Protein AF-A0A1I5CVV9-F1 (afdb_monomer)

Structure (mmCIF, N/CA/C/O backbone):
data_AF-A0A1I5CVV9-F1
#
_entry.id   AF-A0A1I5CVV9-F1
#
loop_
_atom_site.group_PDB
_atom_site.id
_atom_site.type_symbol
_atom_site.label_atom_id
_atom_site.label_alt_id
_atom_site.label_comp_id
_atom_site.label_asym_id
_atom_site.label_entity_id
_atom_site.label_seq_id
_atom_site.pdbx_PDB_ins_code
_atom_site.Cartn_x
_atom_site.Cartn_y
_atom_site.Cartn_z
_atom_site.occupancy
_atom_site.B_iso_or_equiv
_atom_site.auth_seq_id
_atom_site.auth_comp_id
_atom_site.auth_asym_id
_atom_site.auth_atom_id
_atom_site.pdbx_PDB_model_num
ATOM 1 N N . MET A 1 1 ? 5.877 7.128 -25.251 1.00 58.75 1 MET A N 1
ATOM 2 C CA . MET A 1 1 ? 6.265 7.776 -23.984 1.00 58.75 1 MET A CA 1
ATOM 3 C C . MET A 1 1 ? 6.048 6.769 -22.861 1.00 58.75 1 MET A C 1
ATOM 5 O O . MET A 1 1 ? 4.946 6.725 -22.333 1.00 58.75 1 MET A O 1
ATOM 9 N N . PRO A 1 2 ? 7.024 5.887 -22.588 1.00 61.56 2 PRO A N 1
ATOM 10 C CA . PRO A 1 2 ? 6.896 4.838 -21.569 1.00 61.56 2 PRO A CA 1
ATOM 11 C C . PRO A 1 2 ? 6.578 5.414 -20.183 1.00 61.56 2 PRO A C 1
ATOM 13 O O . PRO A 1 2 ? 5.629 4.986 -19.550 1.00 61.56 2 PRO A O 1
ATOM 16 N N . GLU A 1 3 ? 7.247 6.507 -19.822 1.00 65.38 3 GLU A N 1
ATOM 17 C CA . GLU A 1 3 ? 7.080 7.195 -18.534 1.00 65.38 3 GLU A CA 1
ATOM 18 C C . GLU A 1 3 ? 5.649 7.704 -18.277 1.00 65.38 3 GLU A C 1
ATOM 20 O O . GLU A 1 3 ? 5.212 7.802 -17.136 1.00 65.38 3 GLU A O 1
ATOM 25 N N . LEU A 1 4 ? 4.880 8.009 -19.332 1.00 73.62 4 LEU A N 1
ATOM 26 C CA . LEU A 1 4 ? 3.488 8.446 -19.182 1.00 73.62 4 LEU A CA 1
ATOM 27 C C . LEU A 1 4 ? 2.591 7.304 -18.686 1.00 73.62 4 LEU A C 1
ATOM 29 O O . LEU A 1 4 ? 1.657 7.540 -17.926 1.00 73.62 4 LEU A O 1
ATOM 33 N N . LEU A 1 5 ? 2.858 6.076 -19.130 1.00 77.31 5 LEU A N 1
ATOM 34 C CA . LEU A 1 5 ? 2.078 4.908 -18.729 1.00 77.31 5 LEU A CA 1
ATOM 35 C C . LEU A 1 5 ? 2.359 4.531 -17.270 1.00 77.31 5 LEU A C 1
ATOM 37 O O . LEU A 1 5 ? 1.427 4.156 -16.566 1.00 77.31 5 LEU A O 1
ATOM 41 N N . ASP A 1 6 ? 3.592 4.728 -16.809 1.00 74.62 6 ASP A N 1
ATOM 42 C CA . ASP A 1 6 ? 4.019 4.479 -15.425 1.00 74.62 6 ASP A CA 1
ATOM 43 C C . ASP A 1 6 ? 3.285 5.393 -14.448 1.00 74.62 6 ASP A C 1
ATOM 45 O O . ASP A 1 6 ? 2.662 4.944 -13.487 1.00 74.62 6 ASP A O 1
ATOM 49 N N . VAL A 1 7 ? 3.245 6.688 -14.771 1.00 81.38 7 VAL A N 1
ATOM 50 C CA . VAL A 1 7 ? 2.507 7.682 -13.986 1.00 81.38 7 VAL A CA 1
ATOM 51 C C . VAL A 1 7 ? 1.011 7.373 -13.967 1.00 81.38 7 VAL A C 1
ATOM 53 O O . VAL A 1 7 ? 0.378 7.483 -12.918 1.00 81.38 7 VAL A O 1
ATOM 56 N N . VAL A 1 8 ? 0.430 6.971 -15.102 1.00 87.69 8 VAL A N 1
ATOM 57 C CA . VAL A 1 8 ? -0.991 6.594 -15.175 1.00 87.69 8 VAL A CA 1
ATOM 58 C C . VAL A 1 8 ? -1.272 5.338 -14.352 1.00 87.69 8 VAL A C 1
ATOM 60 O O . VAL A 1 8 ? -2.293 5.278 -13.667 1.00 87.69 8 VAL A O 1
ATOM 63 N N . TYR A 1 9 ? -0.374 4.354 -14.383 1.00 85.50 9 TYR A N 1
ATOM 64 C CA . TYR A 1 9 ? -0.507 3.131 -13.603 1.00 85.50 9 TYR A CA 1
ATOM 65 C C . TYR A 1 9 ? -0.423 3.410 -12.099 1.00 85.50 9 TYR A C 1
ATOM 67 O O . TYR A 1 9 ? -1.339 3.038 -11.360 1.00 85.50 9 TYR A O 1
ATOM 75 N N . LEU A 1 10 ? 0.597 4.154 -11.656 1.00 86.88 10 LEU A N 1
ATOM 76 C CA . LEU A 1 10 ? 0.723 4.592 -10.267 1.00 86.88 10 LEU A CA 1
ATOM 77 C C . LEU A 1 10 ? -0.505 5.396 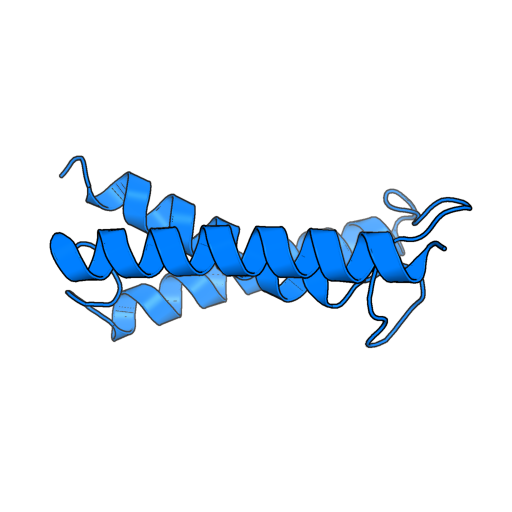-9.827 1.00 86.88 10 LEU A C 1
ATOM 79 O O . LEU A 1 10 ? -1.070 5.131 -8.768 1.00 86.88 10 LEU A O 1
ATOM 83 N N . ALA A 1 11 ? -0.961 6.344 -10.650 1.00 92.00 11 ALA A N 1
ATOM 84 C CA . ALA A 1 11 ? -2.161 7.123 -10.366 1.00 92.00 11 ALA A CA 1
ATOM 85 C C . ALA A 1 11 ? -3.398 6.225 -10.224 1.00 92.00 11 ALA A C 1
ATOM 87 O O . ALA A 1 11 ? -4.189 6.422 -9.304 1.00 92.00 11 ALA A O 1
ATOM 88 N N . GLY A 1 12 ? -3.541 5.209 -11.079 1.00 94.50 12 GLY A N 1
ATOM 89 C CA . GLY A 1 12 ? -4.605 4.212 -10.978 1.00 94.50 12 GLY A CA 1
ATOM 90 C C . GLY A 1 12 ? -4.577 3.459 -9.647 1.00 94.50 12 GLY A C 1
ATOM 91 O O . GLY A 1 12 ? -5.612 3.357 -8.984 1.00 94.50 12 GLY A O 1
ATOM 92 N N . ILE A 1 13 ? -3.395 3.005 -9.213 1.00 94.38 13 ILE A N 1
ATOM 93 C CA . ILE A 1 13 ? -3.223 2.353 -7.905 1.00 94.38 13 ILE A CA 1
ATOM 94 C C . ILE A 1 13 ? -3.602 3.314 -6.779 1.00 94.38 13 ILE A C 1
ATOM 96 O O . ILE A 1 13 ? -4.373 2.941 -5.899 1.00 94.38 13 ILE A O 1
ATOM 100 N N . LEU A 1 14 ? -3.113 4.556 -6.804 1.00 95.12 14 LEU A N 1
ATOM 101 C CA . LEU A 1 14 ? -3.398 5.542 -5.758 1.00 95.12 14 LEU A CA 1
ATOM 102 C C . LEU A 1 14 ? -4.890 5.893 -5.680 1.00 95.12 14 LEU A C 1
ATOM 104 O O . LEU A 1 14 ? -5.427 6.014 -4.579 1.00 95.12 14 LEU A O 1
ATOM 108 N N . VAL A 1 15 ? -5.577 6.002 -6.821 1.00 97.50 15 VAL A N 1
ATOM 109 C CA . VAL A 1 15 ? -7.033 6.212 -6.874 1.00 97.50 15 VAL A CA 1
ATOM 110 C C . VAL A 1 15 ? -7.776 5.017 -6.273 1.00 97.50 15 VAL A C 1
ATOM 112 O O . VAL A 1 15 ? -8.667 5.209 -5.442 1.00 97.50 15 VAL A O 1
ATOM 115 N N . ALA A 1 16 ? -7.393 3.789 -6.632 1.00 96.69 16 ALA A N 1
ATOM 116 C CA . ALA A 1 16 ? -7.984 2.582 -6.057 1.00 96.69 16 ALA A CA 1
ATOM 117 C C . ALA A 1 16 ? -7.737 2.491 -4.541 1.00 96.69 16 ALA A C 1
ATOM 119 O O . ALA A 1 16 ? -8.653 2.190 -3.772 1.00 96.69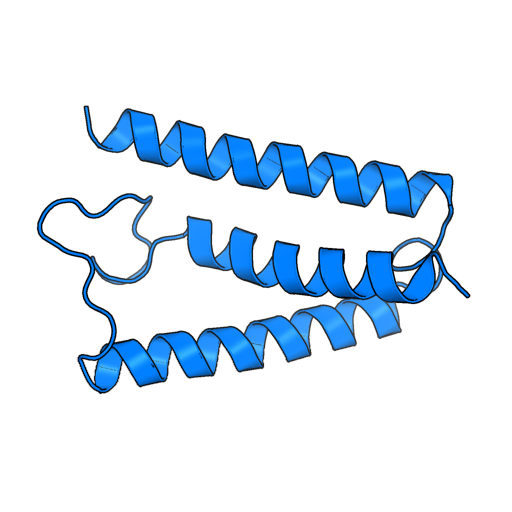 16 ALA A O 1
ATOM 120 N N . PHE A 1 17 ? -6.5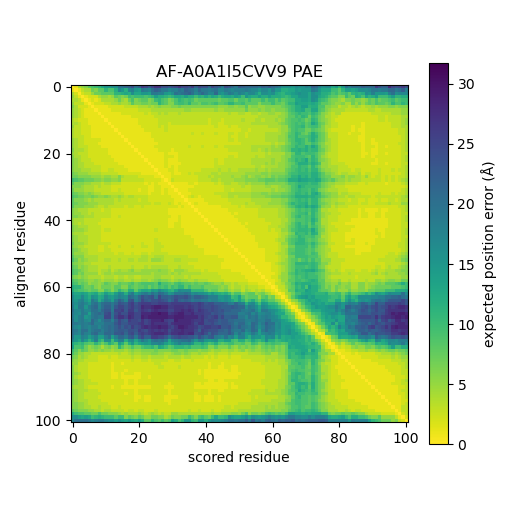22 2.819 -4.095 1.00 97.06 17 PHE A N 1
ATOM 121 C CA . PHE A 1 17 ? -6.148 2.841 -2.684 1.00 97.06 17 PHE A CA 1
ATOM 122 C C . PHE A 1 17 ? -6.974 3.876 -1.912 1.00 97.06 17 PHE A C 1
ATOM 124 O O . PHE A 1 17 ? -7.568 3.548 -0.885 1.00 97.06 17 PHE A O 1
ATOM 131 N N . ALA A 1 18 ? -7.089 5.101 -2.430 1.00 97.56 18 ALA A N 1
ATOM 132 C CA . ALA A 1 18 ? -7.923 6.140 -1.832 1.00 97.56 18 ALA A CA 1
ATOM 133 C C . ALA A 1 18 ? -9.388 5.691 -1.713 1.00 97.56 18 ALA A C 1
ATOM 135 O O . ALA A 1 18 ? -9.995 5.866 -0.657 1.00 97.56 18 ALA A O 1
ATOM 136 N N . GLY A 1 19 ? -9.931 5.036 -2.747 1.00 97.06 19 GLY A N 1
ATOM 137 C CA . GLY A 1 19 ? -11.266 4.435 -2.702 1.00 97.06 19 GLY A CA 1
ATOM 138 C C . GLY A 1 19 ? -11.423 3.429 -1.559 1.00 97.06 19 GLY A C 1
ATOM 139 O O . GLY A 1 19 ? -12.403 3.484 -0.816 1.00 97.06 19 GLY A O 1
ATOM 140 N N . MET A 1 20 ? -10.427 2.566 -1.348 1.00 96.75 20 MET A N 1
ATOM 141 C CA . MET A 1 20 ? -10.445 1.609 -0.239 1.00 96.75 20 MET A CA 1
ATOM 142 C C . MET A 1 20 ? -10.362 2.270 1.136 1.00 96.75 20 MET A C 1
ATOM 144 O O . MET A 1 20 ? -11.070 1.846 2.048 1.00 96.75 20 MET A O 1
ATOM 148 N N . ILE A 1 21 ? -9.558 3.326 1.284 1.00 96.75 21 ILE A N 1
ATOM 149 C CA . ILE A 1 21 ? -9.489 4.104 2.531 1.00 96.75 21 ILE A CA 1
ATOM 150 C C . ILE A 1 21 ? -10.840 4.767 2.821 1.00 96.75 21 ILE A C 1
ATOM 152 O O . ILE A 1 21 ? -11.283 4.758 3.966 1.00 96.75 21 ILE A O 1
ATOM 156 N N . ILE A 1 22 ? -11.519 5.306 1.802 1.00 97.38 22 ILE A N 1
ATOM 157 C CA . ILE A 1 22 ? -12.851 5.913 1.955 1.00 97.38 22 ILE A CA 1
ATOM 158 C C . ILE A 1 22 ? -13.872 4.870 2.424 1.00 97.38 22 ILE A C 1
ATOM 160 O O . ILE A 1 22 ? -14.631 5.140 3.356 1.00 97.38 22 ILE A O 1
ATOM 164 N N . ILE A 1 23 ? -13.874 3.675 1.822 1.00 96.00 23 ILE A N 1
ATOM 165 C CA . ILE A 1 23 ? -14.751 2.565 2.229 1.00 96.00 23 ILE A CA 1
ATOM 166 C C . ILE A 1 23 ? -14.486 2.176 3.687 1.00 96.00 23 ILE A C 1
ATOM 168 O O . ILE A 1 23 ? -15.417 2.071 4.489 1.00 96.00 23 ILE A O 1
ATOM 172 N N . ASP A 1 24 ? -13.215 1.997 4.045 1.00 97.00 24 ASP A N 1
ATOM 173 C CA . ASP A 1 24 ? -12.828 1.635 5.404 1.00 97.00 24 ASP A CA 1
ATOM 174 C C . ASP A 1 24 ? -13.158 2.738 6.415 1.00 97.00 24 ASP A C 1
ATOM 176 O O . ASP A 1 24 ? -13.591 2.453 7.526 1.00 97.00 24 ASP A O 1
ATOM 180 N N . TRP A 1 25 ? -13.024 4.008 6.043 1.00 96.38 25 TRP A N 1
ATOM 181 C CA . TRP A 1 25 ? -13.405 5.123 6.905 1.00 96.38 25 TRP A CA 1
ATOM 182 C C . TRP A 1 25 ? -14.915 5.179 7.143 1.00 96.38 25 TRP A C 1
ATOM 184 O O . TRP A 1 25 ? -15.358 5.376 8.278 1.00 96.38 25 TRP A O 1
ATOM 194 N N . HIS A 1 26 ? -15.701 4.970 6.084 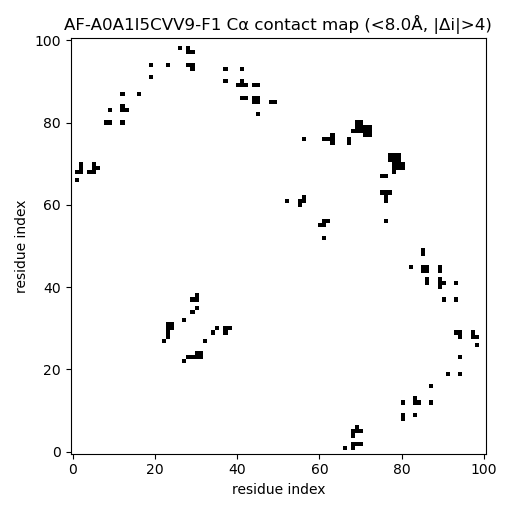1.00 95.81 26 HIS A N 1
ATOM 195 C CA . HIS A 1 26 ? -17.157 5.032 6.141 1.00 95.81 26 HIS A CA 1
ATOM 196 C C . HIS A 1 26 ? -17.746 3.906 7.004 1.00 95.81 26 HIS A C 1
ATOM 198 O O . HIS A 1 26 ? -18.628 4.157 7.827 1.00 95.81 26 HIS A O 1
ATOM 204 N N . TRP A 1 27 ? -17.245 2.675 6.857 1.00 95.12 27 TRP A N 1
ATOM 205 C CA . TRP A 1 27 ? -17.764 1.511 7.590 1.00 95.12 27 TRP A CA 1
ATOM 206 C C . TRP A 1 27 ? -16.930 1.082 8.797 1.00 95.12 27 TRP A C 1
ATOM 208 O O . TRP A 1 27 ? -17.383 0.240 9.567 1.00 95.12 27 TRP A O 1
ATOM 218 N N . LYS A 1 28 ? -15.750 1.677 9.003 1.00 93.88 28 LYS A N 1
ATOM 219 C CA . LYS A 1 28 ? -14.826 1.393 10.113 1.00 93.88 28 LYS A CA 1
ATOM 220 C C . LYS A 1 28 ? -14.613 -0.109 10.281 1.00 93.88 28 LYS A C 1
ATOM 222 O O . LYS A 1 28 ? -14.982 -0.692 11.302 1.00 93.88 28 LYS A O 1
ATOM 227 N N . VAL A 1 29 ? -14.036 -0.742 9.263 1.00 94.12 29 VAL A N 1
ATOM 228 C CA .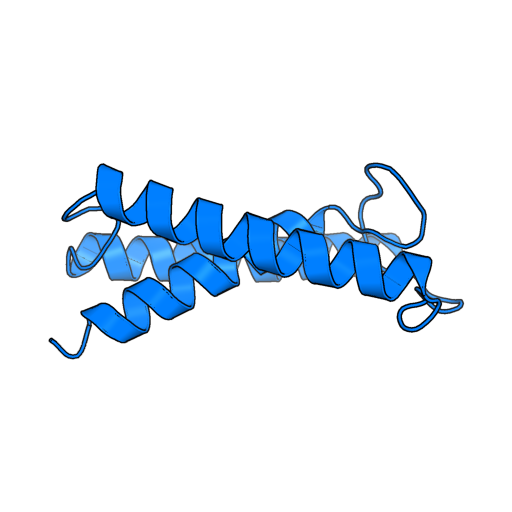 VAL A 1 29 ? -13.910 -2.210 9.208 1.00 94.12 29 VAL A CA 1
ATOM 229 C C . VAL A 1 29 ? -12.489 -2.692 9.502 1.00 94.12 29 VAL A C 1
ATOM 231 O O . VAL A 1 29 ? -12.311 -3.732 10.136 1.00 94.12 29 VAL A O 1
ATOM 234 N N . ALA A 1 30 ? -11.461 -1.933 9.128 1.00 95.94 30 ALA A N 1
ATOM 235 C CA . ALA A 1 30 ? -10.052 -2.279 9.265 1.00 95.94 30 ALA A CA 1
ATOM 236 C C . ALA A 1 30 ? -9.251 -1.202 10.015 1.00 95.94 30 ALA A C 1
ATOM 238 O O . ALA A 1 30 ? -9.230 -1.217 11.249 1.00 95.94 30 ALA A O 1
ATOM 239 N N . LEU A 1 31 ? -8.603 -0.277 9.301 1.00 96.31 31 LEU A N 1
ATOM 240 C CA . LEU A 1 31 ? -7.652 0.697 9.846 1.00 96.31 31 LEU A CA 1
ATOM 241 C C . LEU A 1 31 ? -8.327 1.634 10.846 1.00 96.31 31 LEU A C 1
ATOM 243 O O . LEU A 1 31 ? -7.777 1.910 11.908 1.00 96.31 31 LEU A O 1
ATOM 247 N N . PHE A 1 32 ? -9.550 2.069 10.537 1.00 95.75 32 PHE A N 1
ATOM 248 C CA . PHE A 1 32 ? -10.319 2.982 11.389 1.00 95.75 32 PHE A CA 1
ATOM 249 C C . PHE A 1 32 ? -11.019 2.293 12.567 1.00 95.75 32 PHE A C 1
ATOM 251 O O . PHE A 1 32 ? -11.584 2.974 13.423 1.00 95.75 32 PHE A O 1
ATOM 258 N N . ARG A 1 33 ? -10.990 0.956 12.624 1.00 95.44 33 ARG A N 1
ATOM 259 C CA . ARG A 1 33 ? -11.510 0.163 13.747 1.00 95.44 33 ARG A CA 1
ATOM 260 C C . ARG A 1 33 ? -10.406 -0.289 14.685 1.00 95.44 33 ARG A C 1
ATOM 262 O O . ARG A 1 33 ? -10.544 -0.182 15.897 1.00 95.44 33 ARG A O 1
ATOM 269 N N . ASP A 1 34 ? -9.347 -0.841 14.109 1.00 95.25 34 ASP A N 1
ATOM 270 C CA . ASP A 1 34 ? -8.238 -1.446 14.831 1.00 95.25 34 ASP A CA 1
ATOM 271 C C . ASP A 1 34 ? -6.940 -1.228 14.037 1.00 95.25 34 ASP A C 1
ATOM 273 O O . ASP A 1 34 ? -6.541 -2.083 13.230 1.00 95.25 34 ASP A O 1
ATOM 277 N N . PRO A 1 35 ? -6.304 -0.054 14.200 1.00 95.75 35 PRO A N 1
ATOM 278 C CA . PRO A 1 35 ? -5.162 0.331 13.383 1.00 95.75 35 PRO A CA 1
ATOM 279 C C . PRO A 1 35 ? -3.950 -0.566 13.633 1.00 95.75 35 PRO A C 1
ATOM 281 O O . PRO A 1 35 ? -3.262 -0.924 12.682 1.00 95.75 35 PRO A O 1
ATOM 284 N N . GLY A 1 36 ? -3.716 -0.989 14.880 1.00 97.44 36 GLY A N 1
ATOM 285 C CA . GLY A 1 36 ? -2.566 -1.821 15.240 1.00 97.44 36 GLY A CA 1
ATOM 286 C C . GLY A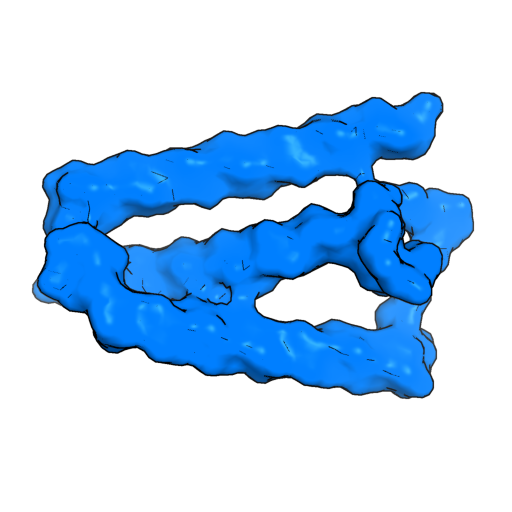 1 36 ? -2.590 -3.171 14.529 1.00 97.44 36 GLY A C 1
ATOM 287 O O . GLY A 1 36 ? -1.651 -3.513 13.810 1.00 97.44 36 GLY A O 1
ATOM 288 N N . HIS A 1 37 ? -3.697 -3.910 14.649 1.00 95.94 37 HIS A N 1
ATOM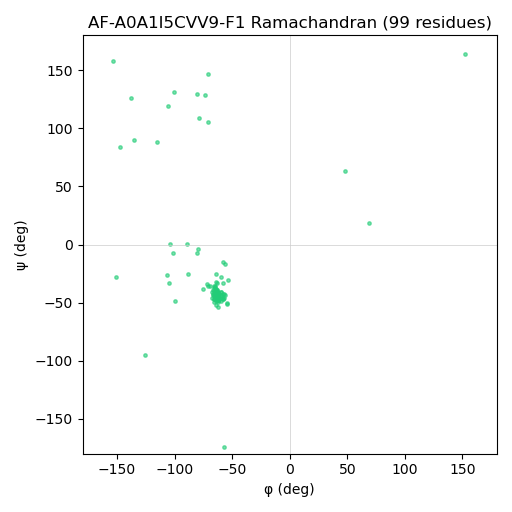 289 C CA . HIS A 1 37 ? -3.829 -5.204 13.975 1.00 95.94 37 HIS A CA 1
ATOM 290 C C . HIS A 1 37 ? -3.865 -5.059 12.455 1.00 95.94 37 HIS A C 1
ATOM 292 O O . HIS A 1 37 ? -3.333 -5.908 11.744 1.00 95.94 37 HIS A O 1
ATOM 298 N N . THR A 1 38 ? -4.477 -3.986 11.948 1.00 97.12 38 THR A N 1
ATOM 299 C CA . THR A 1 38 ? -4.519 -3.717 10.507 1.00 97.12 38 THR A CA 1
ATOM 300 C C . THR A 1 38 ? -3.119 -3.517 9.943 1.00 97.12 38 THR A C 1
ATOM 302 O O . THR A 1 38 ? -2.761 -4.179 8.973 1.00 97.12 38 THR A O 1
ATOM 305 N N . VAL A 1 39 ? -2.303 -2.673 10.581 1.00 97.56 39 VAL A N 1
A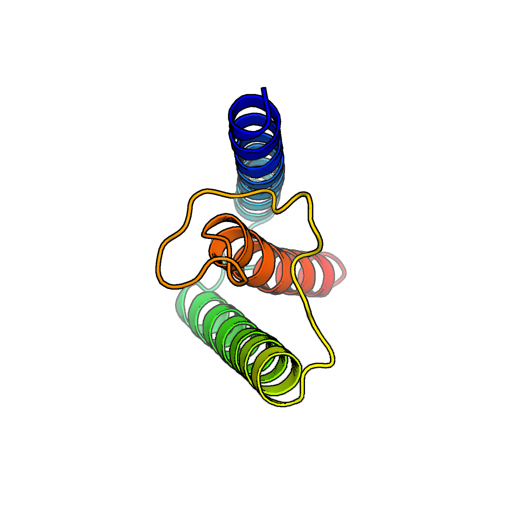TOM 306 C CA . VAL A 1 39 ? -0.924 -2.419 10.147 1.00 97.56 39 VAL A CA 1
ATOM 307 C C . VAL A 1 39 ? -0.089 -3.694 10.211 1.00 97.56 39 VAL A C 1
ATOM 309 O O . VAL A 1 39 ? 0.574 -4.015 9.231 1.00 97.56 39 VAL A O 1
ATOM 312 N N . ILE A 1 40 ? -0.160 -4.459 11.306 1.00 98.31 40 ILE A N 1
ATOM 313 C CA . ILE A 1 40 ? 0.602 -5.713 11.444 1.00 98.31 40 ILE A CA 1
ATOM 314 C C . ILE A 1 40 ? 0.264 -6.690 10.313 1.00 98.31 40 ILE A C 1
ATOM 316 O O . ILE A 1 40 ? 1.167 -7.241 9.687 1.00 98.31 40 ILE A O 1
ATOM 320 N N . VAL A 1 41 ? -1.026 -6.887 10.022 1.00 97.56 41 VAL A N 1
ATOM 321 C CA . VAL A 1 41 ? -1.463 -7.813 8.968 1.00 97.56 41 VAL A CA 1
ATOM 322 C C . VAL A 1 41 ? -1.024 -7.326 7.589 1.00 97.56 41 VAL A C 1
ATOM 324 O O . VAL A 1 41 ? -0.471 -8.112 6.824 1.00 97.56 41 VAL A O 1
ATOM 327 N N . VAL A 1 42 ? -1.234 -6.045 7.272 1.00 97.88 42 VAL A N 1
ATOM 328 C CA . VAL A 1 42 ? -0.855 -5.486 5.965 1.00 97.88 42 VAL A CA 1
ATOM 329 C C . VAL A 1 42 ? 0.658 -5.561 5.760 1.00 97.88 42 VAL A C 1
ATOM 331 O O . VAL A 1 42 ? 1.092 -5.994 4.697 1.00 97.88 42 VAL A O 1
ATOM 334 N N . VAL A 1 43 ? 1.459 -5.224 6.777 1.00 98.00 43 VAL A N 1
ATOM 335 C CA . VAL A 1 43 ? 2.927 -5.320 6.716 1.00 98.00 43 VAL A CA 1
ATOM 336 C C . VAL A 1 43 ? 3.386 -6.770 6.560 1.00 98.00 43 VAL A C 1
ATOM 338 O O . VAL A 1 43 ? 4.288 -7.034 5.771 1.00 98.00 43 VAL A O 1
ATOM 341 N N . ALA A 1 44 ? 2.762 -7.721 7.261 1.00 98.19 44 ALA A N 1
ATOM 342 C CA . ALA A 1 44 ? 3.098 -9.136 7.122 1.00 98.19 44 ALA A CA 1
ATOM 343 C C . ALA A 1 44 ? 2.792 -9.661 5.710 1.00 98.19 44 ALA A C 1
ATOM 345 O O . ALA A 1 44 ? 3.638 -10.316 5.105 1.00 98.19 44 ALA A O 1
ATOM 346 N N . VAL A 1 45 ? 1.613 -9.340 5.162 1.00 97.38 45 VAL A N 1
ATOM 347 C CA . VAL A 1 45 ? 1.239 -9.718 3.789 1.00 97.38 45 VAL A CA 1
ATOM 348 C C . VAL A 1 45 ? 2.186 -9.078 2.779 1.00 97.38 45 VAL A C 1
ATOM 350 O O . VAL A 1 45 ? 2.712 -9.777 1.918 1.00 97.38 45 VAL A O 1
ATOM 353 N N . PHE A 1 46 ? 2.456 -7.779 2.923 1.00 97.06 46 PHE A N 1
ATOM 354 C CA . PHE A 1 46 ? 3.418 -7.059 2.095 1.00 97.06 46 PHE A CA 1
ATOM 355 C C . PHE A 1 46 ? 4.792 -7.739 2.101 1.00 97.06 46 PHE A C 1
ATOM 357 O O . PHE A 1 46 ? 5.334 -8.018 1.038 1.00 97.06 46 PHE A O 1
ATOM 364 N N . ALA A 1 47 ? 5.335 -8.055 3.281 1.00 96.81 47 ALA A N 1
ATOM 365 C CA . ALA A 1 47 ? 6.654 -8.670 3.409 1.00 96.81 47 ALA A CA 1
ATOM 366 C C . ALA A 1 47 ? 6.715 -10.066 2.772 1.00 96.81 47 ALA A C 1
ATOM 368 O O . ALA A 1 47 ? 7.713 -10.405 2.139 1.00 96.81 47 ALA A O 1
ATOM 369 N N . ILE A 1 48 ? 5.651 -10.863 2.916 1.00 97.06 48 ILE A N 1
ATOM 370 C CA . ILE A 1 48 ? 5.558 -12.184 2.287 1.00 97.06 48 ILE A CA 1
ATOM 371 C C . ILE A 1 48 ? 5.548 -12.039 0.766 1.00 97.06 48 ILE A C 1
ATOM 373 O O . ILE A 1 48 ? 6.358 -12.677 0.102 1.00 97.06 48 ILE A O 1
ATOM 377 N N . LEU A 1 49 ? 4.671 -11.198 0.213 1.00 94.50 49 LEU A N 1
ATOM 378 C CA . LEU A 1 49 ? 4.575 -11.014 -1.238 1.00 94.50 49 LEU A CA 1
ATOM 379 C C . LEU A 1 49 ? 5.874 -10.455 -1.819 1.00 94.50 49 LEU A C 1
ATOM 381 O O . LEU A 1 49 ? 6.385 -10.993 -2.793 1.00 94.50 49 LEU A O 1
ATOM 385 N N . LEU A 1 50 ? 6.473 -9.474 -1.145 1.00 92.06 50 LEU A N 1
ATOM 386 C CA . LEU A 1 50 ? 7.758 -8.914 -1.540 1.00 92.06 50 LEU A CA 1
ATOM 387 C C . LEU A 1 50 ? 8.863 -9.981 -1.561 1.00 92.06 50 LEU A C 1
ATOM 389 O O . LEU A 1 50 ? 9.686 -10.010 -2.473 1.00 92.06 50 LEU A O 1
ATOM 393 N N . LEU A 1 51 ? 8.888 -10.879 -0.570 1.00 92.81 51 LEU A N 1
ATOM 394 C CA . LEU A 1 51 ? 9.838 -11.989 -0.550 1.00 92.81 51 LEU A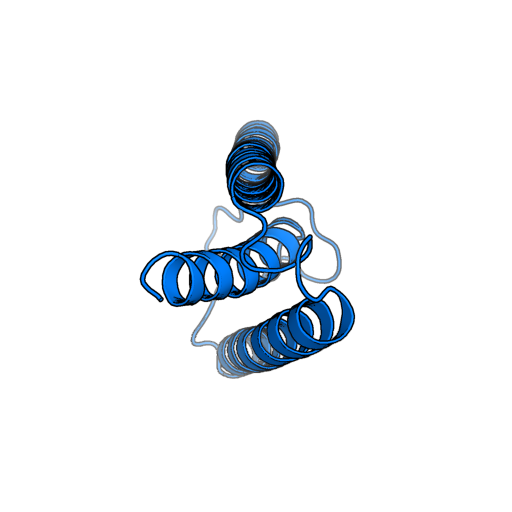 CA 1
ATOM 395 C C . LEU A 1 51 ? 9.614 -12.942 -1.732 1.00 92.81 51 LEU A C 1
ATOM 397 O O . LEU A 1 51 ? 10.588 -13.416 -2.320 1.00 92.81 51 LEU A O 1
ATOM 401 N N . PHE A 1 52 ? 8.356 -13.210 -2.091 1.00 91.94 52 PHE A N 1
ATOM 402 C CA . PHE A 1 52 ? 8.016 -13.995 -3.278 1.00 91.94 52 PHE A CA 1
ATOM 403 C C . PHE A 1 52 ? 8.485 -13.313 -4.568 1.00 91.94 52 PHE A C 1
ATOM 405 O O . PHE A 1 52 ? 9.126 -13.981 -5.380 1.00 91.94 52 PHE A O 1
ATOM 412 N N . ASP A 1 53 ? 8.250 -12.010 -4.726 1.00 87.50 53 ASP A N 1
ATOM 413 C CA . ASP A 1 53 ? 8.659 -11.250 -5.914 1.00 87.50 53 ASP A CA 1
ATOM 414 C C . ASP A 1 53 ? 10.181 -11.249 -6.069 1.00 87.50 53 ASP A C 1
ATOM 416 O O . ASP A 1 53 ? 10.706 -11.620 -7.121 1.00 87.50 53 ASP A O 1
ATOM 420 N N . ILE A 1 54 ? 10.909 -10.952 -4.986 1.00 86.12 54 ILE A N 1
ATOM 421 C CA . ILE A 1 54 ? 12.378 -11.000 -4.967 1.00 86.12 54 ILE A CA 1
ATOM 422 C C . ILE A 1 54 ? 12.874 -12.410 -5.304 1.00 86.12 54 ILE A C 1
ATOM 424 O O . ILE A 1 54 ? 13.797 -12.568 -6.101 1.00 86.12 54 ILE A O 1
ATOM 428 N N . THR A 1 55 ? 12.264 -13.449 -4.728 1.00 89.12 55 THR A N 1
ATOM 429 C CA . THR A 1 55 ? 12.665 -14.837 -5.002 1.00 89.12 55 THR A CA 1
ATOM 430 C C . THR A 1 55 ? 12.413 -15.208 -6.463 1.00 89.12 55 THR A C 1
ATOM 432 O O . THR A 1 55 ? 13.278 -15.806 -7.100 1.00 89.12 55 THR A O 1
ATOM 435 N N . GLY A 1 56 ? 11.262 -14.830 -7.023 1.00 86.81 56 GLY A N 1
ATOM 436 C CA . GLY A 1 56 ? 10.931 -15.082 -8.424 1.00 86.81 56 GLY A CA 1
ATOM 437 C C . GLY A 1 56 ? 11.843 -14.328 -9.391 1.00 86.81 56 GLY A C 1
ATOM 438 O O . GLY A 1 56 ? 12.233 -14.884 -10.419 1.00 86.81 56 GLY A O 1
ATOM 439 N N . LEU A 1 57 ? 12.258 -13.111 -9.031 1.00 84.19 57 LEU A N 1
ATOM 440 C CA . LEU A 1 57 ? 13.245 -12.343 -9.782 1.00 84.19 57 LEU A CA 1
ATOM 441 C C . LEU A 1 57 ? 14.623 -13.020 -9.758 1.00 84.19 57 LEU A C 1
ATOM 443 O O . LEU A 1 57 ? 15.239 -13.209 -10.805 1.00 84.19 57 LEU A O 1
ATOM 447 N N . LEU A 1 58 ? 15.090 -13.452 -8.580 1.00 83.69 58 LEU A N 1
ATOM 448 C CA . LEU A 1 58 ? 16.378 -14.144 -8.426 1.00 83.69 58 LEU A CA 1
ATOM 449 C C . LEU A 1 58 ? 16.424 -15.489 -9.165 1.00 83.69 58 LEU A C 1
ATOM 451 O O . LEU A 1 58 ? 17.475 -15.878 -9.669 1.00 83.69 58 LEU A O 1
ATOM 455 N N . LEU A 1 59 ? 15.293 -16.193 -9.242 1.00 87.81 59 LEU A N 1
ATOM 456 C CA . LEU A 1 59 ? 15.160 -17.448 -9.987 1.00 87.81 59 LEU A CA 1
ATOM 457 C C . LEU A 1 59 ? 14.983 -17.241 -11.502 1.00 87.81 59 LEU A C 1
ATOM 459 O O . LEU A 1 59 ? 14.916 -18.224 -12.239 1.00 87.81 59 LEU A O 1
ATOM 463 N N . GLY A 1 60 ? 14.888 -15.993 -11.976 1.00 81.25 60 GLY A N 1
ATOM 464 C CA . GLY A 1 60 ? 14.641 -15.674 -13.385 1.00 81.25 60 GLY A CA 1
ATOM 465 C C . GLY A 1 60 ? 13.238 -16.053 -13.870 1.00 81.25 60 GLY A C 1
ATOM 466 O O . GLY A 1 60 ? 13.017 -16.177 -15.073 1.00 81.25 60 GLY A O 1
ATOM 467 N N . VAL A 1 61 ? 12.294 -16.260 -12.945 1.00 84.69 61 VAL A N 1
ATOM 468 C CA . VAL A 1 61 ? 10.875 -16.519 -13.245 1.00 84.69 61 VAL A CA 1
ATOM 469 C C . VAL A 1 61 ? 10.184 -15.222 -13.657 1.00 84.69 61 VAL A C 1
ATOM 471 O O . VAL A 1 61 ? 9.366 -15.219 -14.577 1.00 84.69 61 VAL A O 1
ATOM 474 N N . PHE A 1 62 ? 10.544 -14.116 -13.002 1.00 72.75 62 PHE A N 1
ATOM 475 C CA . PHE A 1 62 ? 10.104 -12.775 -13.364 1.00 72.75 62 PHE A CA 1
ATOM 476 C C . PHE A 1 62 ? 11.207 -12.060 -14.139 1.00 72.75 62 PHE A C 1
ATOM 478 O O . PHE A 1 62 ? 12.367 -12.045 -13.737 1.00 72.75 62 PHE A O 1
ATOM 485 N N . SER A 1 63 ? 10.837 -11.464 -15.267 1.00 64.25 63 SER A N 1
ATOM 486 C CA . SER A 1 63 ? 11.691 -10.560 -16.027 1.00 64.25 63 SER A CA 1
ATOM 487 C C . SER A 1 63 ? 10.824 -9.399 -16.467 1.00 64.25 63 SER A C 1
ATOM 489 O O . SER A 1 63 ? 9.775 -9.608 -17.089 1.00 64.25 63 SER A O 1
ATOM 491 N N . ALA A 1 64 ? 11.252 -8.177 -16.163 1.00 60.31 64 ALA A N 1
ATOM 492 C CA . ALA A 1 64 ? 10.635 -7.035 -16.792 1.00 60.31 64 ALA A CA 1
ATOM 493 C C . ALA A 1 64 ? 11.091 -7.055 -18.258 1.00 60.31 64 ALA A C 1
ATOM 495 O O . ALA A 1 64 ? 12.257 -6.827 -18.577 1.00 60.31 64 ALA A O 1
ATOM 496 N N . GLY A 1 65 ? 10.187 -7.448 -19.162 1.00 57.22 65 GLY A N 1
ATOM 497 C CA . GLY A 1 65 ? 10.487 -7.569 -20.590 1.00 57.22 65 GLY A CA 1
ATOM 498 C C . GLY A 1 65 ? 11.008 -6.260 -21.207 1.00 57.22 65 GLY A C 1
ATOM 499 O O . GLY A 1 65 ? 11.192 -5.242 -20.548 1.00 57.22 65 GLY A O 1
ATOM 500 N N . SER A 1 66 ? 11.200 -6.215 -22.529 1.00 51.19 66 SER A N 1
ATOM 501 C CA . SER A 1 66 ? 11.800 -5.045 -23.208 1.00 51.19 66 SER A CA 1
ATOM 502 C C . SER A 1 66 ? 11.081 -3.701 -22.968 1.00 51.19 66 SER A C 1
ATOM 504 O O . SER A 1 66 ? 11.651 -2.641 -23.232 1.00 51.19 66 SER A O 1
ATOM 506 N N . ARG A 1 67 ? 9.830 -3.734 -22.492 1.00 48.16 67 ARG A N 1
ATOM 507 C CA . ARG A 1 67 ? 9.043 -2.583 -22.036 1.00 48.16 67 ARG A CA 1
ATOM 508 C C . ARG A 1 67 ? 8.770 -2.748 -20.555 1.00 48.16 67 ARG A C 1
ATOM 510 O O . ARG A 1 67 ? 7.767 -3.326 -20.154 1.00 48.16 67 ARG A O 1
ATOM 517 N N . VAL A 1 68 ? 9.700 -2.249 -19.773 1.00 49.03 68 VAL A N 1
ATOM 518 C CA . VAL A 1 68 ? 9.517 -2.123 -18.342 1.00 49.03 68 VAL A CA 1
ATOM 519 C C . VAL A 1 68 ? 8.696 -0.870 -18.091 1.00 49.03 68 VAL A C 1
ATOM 521 O O . VAL A 1 68 ? 9.004 0.177 -18.662 1.00 49.03 68 VAL A O 1
ATOM 524 N N . MET A 1 69 ? 7.644 -1.015 -17.297 1.00 50.59 69 MET A N 1
ATOM 525 C CA . MET A 1 69 ? 6.812 0.082 -16.822 1.00 50.59 69 MET A CA 1
ATOM 526 C C . MET A 1 69 ? 7.149 0.322 -15.343 1.00 50.59 69 MET A C 1
ATOM 528 O O . MET A 1 69 ? 6.999 -0.609 -14.552 1.00 50.59 69 MET A O 1
ATOM 532 N N . GLY A 1 70 ? 7.634 1.511 -14.977 1.00 53.41 70 GLY A N 1
ATOM 533 C CA . GLY A 1 70 ? 7.607 2.005 -13.596 1.00 53.41 70 GLY A CA 1
ATOM 534 C C . GLY A 1 70 ? 8.713 2.992 -13.202 1.00 53.41 70 GLY A C 1
ATOM 535 O O . GLY A 1 70 ? 9.747 3.115 -13.862 1.00 53.41 70 GLY A O 1
ATOM 536 N N . VAL A 1 71 ? 8.506 3.687 -12.079 1.00 48.75 71 VAL A N 1
ATOM 537 C CA . VAL A 1 71 ? 9.506 4.553 -11.432 1.00 48.75 71 VAL A CA 1
ATOM 538 C C . VAL A 1 71 ? 10.482 3.678 -10.642 1.00 48.75 71 VAL A C 1
ATOM 540 O O . VAL A 1 71 ? 10.143 3.089 -9.619 1.00 48.75 71 VAL A O 1
ATOM 543 N N . PHE A 1 72 ? 11.716 3.560 -11.127 1.00 54.91 72 PHE A N 1
ATOM 544 C CA . PHE A 1 72 ? 12.714 2.644 -10.568 1.00 54.91 72 PHE A CA 1
ATOM 545 C C . PHE A 1 72 ? 13.277 3.121 -9.231 1.00 54.91 72 PHE A C 1
ATOM 547 O O . PHE A 1 72 ? 13.785 4.237 -9.134 1.00 54.91 72 PHE A O 1
ATOM 554 N N . LEU A 1 73 ? 13.266 2.241 -8.224 1.00 47.41 73 LEU A N 1
ATOM 555 C CA . LEU A 1 73 ? 13.888 2.516 -6.924 1.00 47.41 73 LEU A CA 1
ATOM 556 C C . LEU A 1 73 ? 15.194 1.733 -6.695 1.00 47.41 73 LEU A C 1
ATOM 558 O O . LEU A 1 73 ? 16.047 2.226 -5.963 1.00 47.41 73 LEU A O 1
ATOM 562 N N . PHE A 1 74 ? 15.395 0.565 -7.332 1.00 46.75 74 PHE A N 1
ATOM 563 C CA . PHE A 1 74 ? 16.604 -0.255 -7.101 1.00 46.75 74 PHE A CA 1
ATOM 564 C C . PHE A 1 74 ? 17.088 -1.138 -8.274 1.00 46.75 74 PHE A C 1
ATOM 566 O O . PHE A 1 74 ? 18.283 -1.404 -8.375 1.00 46.75 74 PHE A O 1
ATOM 573 N N . SER A 1 75 ? 16.212 -1.586 -9.180 1.00 48.53 75 SER A N 1
ATOM 574 C CA . SER A 1 75 ? 16.576 -2.342 -10.393 1.00 48.53 75 SER A CA 1
ATOM 575 C C . SER A 1 75 ? 15.513 -2.137 -11.473 1.00 48.53 75 SER A C 1
ATOM 577 O O . SER A 1 75 ? 14.368 -1.820 -11.153 1.00 48.53 75 SER A O 1
ATOM 579 N N . ARG A 1 76 ? 15.875 -2.360 -12.743 1.00 54.75 76 ARG A N 1
ATOM 580 C CA . ARG A 1 76 ? 14.956 -2.332 -13.893 1.00 54.75 76 ARG A CA 1
ATOM 581 C C . ARG A 1 76 ? 13.806 -3.340 -13.749 1.00 54.75 76 ARG A C 1
ATOM 583 O O . ARG A 1 76 ? 12.817 -3.219 -14.446 1.00 54.75 76 ARG A O 1
ATOM 590 N N . ASP A 1 77 ? 13.903 -4.296 -12.836 1.00 59.78 77 ASP A N 1
ATOM 591 C CA . ASP A 1 77 ? 12.898 -5.345 -12.681 1.00 59.78 77 ASP A CA 1
ATOM 592 C C . ASP A 1 77 ? 11.954 -5.169 -11.483 1.00 59.78 77 ASP A C 1
ATOM 594 O O . ASP A 1 77 ? 11.094 -6.018 -11.289 1.00 59.78 77 ASP A O 1
ATOM 598 N N . MET A 1 78 ? 12.092 -4.097 -10.688 1.00 67.12 78 MET A N 1
ATOM 599 C CA . MET A 1 78 ? 11.232 -3.872 -9.516 1.00 67.12 78 MET A CA 1
ATOM 600 C C . MET A 1 78 ? 10.747 -2.408 -9.434 1.00 67.12 78 MET A C 1
ATOM 602 O O . MET A 1 78 ? 11.438 -1.549 -8.865 1.00 67.12 78 MET A O 1
ATOM 606 N N . PRO A 1 79 ? 9.594 -2.094 -10.051 1.00 74.94 79 PRO A N 1
ATOM 607 C CA . PRO A 1 79 ? 9.023 -0.751 -10.078 1.00 74.94 79 PRO A CA 1
ATOM 608 C C . PRO A 1 79 ? 8.480 -0.313 -8.704 1.00 74.94 79 PRO A C 1
ATOM 610 O O . PRO A 1 79 ? 7.971 -1.121 -7.928 1.00 74.94 79 PRO A O 1
ATOM 613 N N . LEU A 1 80 ? 8.561 0.984 -8.382 1.00 78.12 80 LEU A N 1
ATOM 614 C CA . LEU A 1 80 ? 8.052 1.551 -7.120 1.00 78.12 80 LEU A CA 1
ATOM 615 C C . LEU A 1 80 ? 6.550 1.295 -6.930 1.00 78.12 80 LEU A C 1
ATOM 617 O O . LEU A 1 80 ? 6.070 1.112 -5.811 1.00 78.12 80 LEU A O 1
ATOM 621 N N . GLU A 1 81 ? 5.816 1.277 -8.034 1.00 83.06 81 GLU A N 1
ATOM 622 C CA . GLU A 1 81 ? 4.395 0.973 -8.122 1.00 83.06 81 GLU A CA 1
ATOM 623 C C . GLU A 1 81 ? 4.052 -0.367 -7.464 1.00 83.06 81 GLU A C 1
ATOM 625 O O . GLU A 1 81 ? 2.976 -0.505 -6.885 1.00 83.06 81 GLU A O 1
ATOM 630 N N . GLU A 1 82 ? 4.980 -1.326 -7.479 1.00 86.25 82 GLU A N 1
ATOM 631 C CA . GLU A 1 82 ? 4.814 -2.637 -6.857 1.00 86.25 82 GLU A CA 1
ATOM 632 C C . GLU A 1 82 ? 4.666 -2.526 -5.338 1.00 86.25 82 GLU A C 1
ATOM 634 O O . GLU A 1 82 ? 3.798 -3.164 -4.753 1.00 86.25 82 GLU A O 1
ATOM 639 N N . ILE A 1 83 ? 5.396 -1.614 -4.687 1.00 89.94 83 ILE A N 1
ATOM 640 C CA . ILE A 1 83 ? 5.253 -1.389 -3.240 1.00 89.94 83 ILE A CA 1
ATOM 641 C C . ILE A 1 83 ? 3.828 -0.933 -2.907 1.00 89.94 83 ILE A C 1
ATOM 643 O O . ILE A 1 83 ? 3.211 -1.421 -1.951 1.00 89.94 83 ILE A O 1
ATOM 647 N N . PHE A 1 84 ? 3.282 -0.025 -3.718 1.00 92.81 84 PHE A N 1
ATOM 648 C CA . PHE A 1 84 ? 1.908 0.444 -3.564 1.00 92.81 84 PHE A CA 1
ATOM 649 C C . PHE A 1 84 ? 0.899 -0.657 -3.879 1.00 92.81 84 PHE A C 1
ATOM 651 O O . PHE A 1 84 ? -0.077 -0.796 -3.143 1.00 92.81 84 PHE A O 1
ATOM 658 N N . LEU A 1 85 ? 1.145 -1.458 -4.917 1.00 92.94 85 LEU A N 1
ATOM 659 C CA . LEU A 1 85 ? 0.285 -2.565 -5.319 1.00 92.94 85 LEU A CA 1
ATOM 660 C C . LEU A 1 85 ? 0.214 -3.654 -4.242 1.00 92.94 85 LEU A C 1
ATOM 662 O O . LEU A 1 85 ? -0.884 -4.056 -3.865 1.00 92.94 85 LEU A O 1
ATOM 666 N N . LEU A 1 86 ? 1.354 -4.102 -3.712 1.00 95.44 86 LEU A N 1
ATOM 667 C CA . LEU A 1 86 ? 1.418 -5.130 -2.671 1.00 95.44 86 LEU A CA 1
ATOM 668 C C . LEU A 1 86 ? 0.736 -4.659 -1.382 1.00 95.44 86 LEU A C 1
ATOM 670 O O . LEU A 1 86 ? -0.047 -5.393 -0.771 1.00 95.44 86 LEU A O 1
ATOM 674 N N . THR A 1 87 ? 0.983 -3.404 -0.995 1.00 97.06 87 THR A N 1
ATOM 675 C CA . THR A 1 87 ? 0.329 -2.792 0.169 1.00 97.06 87 THR A CA 1
ATOM 676 C C . THR A 1 87 ? -1.180 -2.677 -0.053 1.00 97.06 87 THR A C 1
ATOM 678 O O . THR A 1 87 ? -1.967 -3.057 0.819 1.00 97.06 87 THR A O 1
ATOM 681 N N . PHE A 1 88 ? -1.592 -2.203 -1.234 1.00 97.06 88 PHE A N 1
ATOM 682 C CA . PHE A 1 88 ? -2.993 -2.122 -1.636 1.00 97.06 88 PHE A CA 1
ATOM 683 C C . PHE A 1 88 ? -3.655 -3.495 -1.586 1.00 97.06 88 PHE A C 1
ATOM 685 O O . PHE A 1 88 ? -4.729 -3.621 -1.012 1.00 97.06 88 PHE A O 1
ATOM 692 N N . PHE A 1 89 ? -3.014 -4.530 -2.126 1.00 96.62 89 PHE A N 1
ATOM 693 C CA . PHE A 1 89 ? -3.559 -5.881 -2.174 1.00 96.62 89 PHE A CA 1
ATOM 694 C C . PHE A 1 89 ? -3.795 -6.454 -0.771 1.00 96.62 89 PHE A C 1
ATOM 696 O O . PHE A 1 89 ? -4.873 -6.991 -0.493 1.00 96.62 89 PHE A O 1
ATOM 703 N N . GLY A 1 90 ? -2.830 -6.284 0.140 1.00 97.25 90 GLY A N 1
ATOM 704 C CA . GLY A 1 90 ? -2.985 -6.687 1.538 1.00 97.25 90 GLY A CA 1
ATOM 705 C C . GLY A 1 90 ? -4.126 -5.945 2.236 1.00 97.25 90 GLY A C 1
ATOM 706 O O . GLY A 1 90 ? -4.969 -6.564 2.891 1.00 97.25 90 GLY A O 1
ATOM 707 N N . TYR A 1 91 ? -4.200 -4.625 2.053 1.00 97.81 91 TYR A N 1
ATOM 708 C CA . TYR A 1 91 ? -5.247 -3.798 2.651 1.00 97.81 91 TYR A CA 1
ATOM 709 C C . TYR A 1 91 ? -6.638 -4.090 2.069 1.00 97.81 91 TYR A C 1
ATOM 711 O O . TYR A 1 91 ? -7.585 -4.307 2.826 1.00 97.81 91 TYR A O 1
ATOM 719 N N . PHE A 1 92 ? -6.756 -4.182 0.743 1.00 97.31 92 PHE A N 1
ATOM 720 C CA . PHE A 1 92 ? -7.971 -4.560 0.022 1.00 97.31 92 PHE A CA 1
ATOM 721 C C . PHE A 1 92 ? -8.513 -5.897 0.525 1.00 97.31 92 PHE A C 1
ATOM 723 O O . PHE A 1 92 ? -9.674 -5.981 0.924 1.00 97.31 92 PHE A O 1
ATOM 730 N N . THR A 1 93 ? -7.658 -6.920 0.578 1.00 96.06 93 THR A N 1
ATOM 731 C CA . THR A 1 93 ? -8.042 -8.260 1.038 1.00 96.06 93 THR A CA 1
ATOM 732 C C . THR A 1 93 ? -8.561 -8.221 2.473 1.00 96.06 93 THR A C 1
ATOM 734 O O . THR A 1 93 ? -9.592 -8.821 2.778 1.00 96.06 93 THR A O 1
ATOM 737 N N . LEU A 1 94 ? -7.894 -7.476 3.359 1.00 96.56 94 LEU A N 1
ATOM 738 C CA . LEU A 1 94 ? -8.316 -7.343 4.750 1.00 96.56 94 LEU A CA 1
ATOM 739 C C . LEU A 1 94 ? -9.662 -6.619 4.889 1.00 96.56 94 LEU A C 1
ATOM 741 O O . LEU A 1 94 ? -10.519 -7.072 5.651 1.00 96.56 94 LEU A O 1
ATOM 745 N N . VAL A 1 95 ? -9.866 -5.521 4.156 1.00 96.06 95 VAL A N 1
ATOM 746 C CA . VAL A 1 95 ? -11.138 -4.781 4.155 1.00 96.06 95 VAL A CA 1
ATOM 747 C C . VAL A 1 95 ? -12.268 -5.665 3.619 1.00 96.06 95 VAL A C 1
ATOM 749 O O . VAL A 1 95 ? -13.311 -5.773 4.263 1.00 96.06 95 VAL A O 1
ATOM 752 N N . MET A 1 96 ? -12.043 -6.374 2.509 1.00 95.31 96 MET A N 1
ATOM 753 C CA . MET A 1 96 ? -13.015 -7.312 1.929 1.00 95.31 96 MET A CA 1
ATOM 754 C C . MET A 1 96 ? -13.319 -8.506 2.841 1.00 95.31 96 MET A C 1
ATOM 756 O O . MET A 1 96 ? -14.442 -9.006 2.863 1.00 95.31 96 MET A O 1
ATOM 760 N N . LEU A 1 97 ? -12.350 -8.968 3.630 1.00 94.56 97 LEU A N 1
ATOM 761 C CA . LEU A 1 97 ? -12.584 -10.030 4.606 1.00 94.56 97 LEU A CA 1
ATOM 762 C C . LEU A 1 97 ? -13.441 -9.547 5.784 1.00 94.56 97 LEU A C 1
ATOM 764 O O . LEU A 1 97 ? -14.226 -10.317 6.338 1.00 94.56 97 LEU A O 1
ATOM 768 N N . ARG A 1 98 ? -13.266 -8.289 6.202 1.00 93.06 98 ARG A N 1
ATOM 769 C CA . ARG A 1 98 ? -13.932 -7.733 7.388 1.00 93.06 98 ARG A CA 1
ATOM 770 C C . ARG A 1 98 ? -15.302 -7.130 7.100 1.00 93.06 98 ARG A C 1
ATOM 772 O O . ARG A 1 98 ? -16.124 -7.128 8.000 1.00 93.06 98 ARG A O 1
ATOM 779 N N . ILE A 1 99 ? -15.571 -6.678 5.876 1.00 89.56 99 ILE A N 1
ATOM 780 C CA . ILE A 1 99 ? -16.878 -6.112 5.497 1.00 89.56 99 ILE A CA 1
ATOM 781 C C . ILE A 1 99 ? -18.033 -7.129 5.575 1.00 89.56 99 ILE A C 1
ATOM 783 O O . ILE A 1 99 ? -19.181 -6.744 5.759 1.00 89.56 99 ILE A O 1
ATOM 787 N N . HIS A 1 100 ? -17.740 -8.426 5.441 1.00 79.12 100 HIS A N 1
ATOM 788 C CA . HIS A 1 100 ? -18.739 -9.500 5.464 1.00 79.12 100 HIS A CA 1
ATOM 789 C C . HIS A 1 100 ? -19.029 -10.053 6.873 1.00 79.12 100 HIS A C 1
ATOM 791 O O . HIS A 1 100 ? -19.806 -11.001 6.994 1.00 79.12 100 HIS A O 1
ATOM 797 N N . LYS A 1 101 ? -18.379 -9.529 7.919 1.00 61.50 101 LYS A N 1
ATOM 798 C CA . LYS A 1 101 ? -18.539 -9.974 9.311 1.00 61.50 101 LYS A CA 1
ATOM 799 C C . LYS A 1 101 ? -19.254 -8.922 10.142 1.00 61.50 101 LYS A C 1
ATOM 801 O O . LYS A 1 101 ? -20.085 -9.337 10.975 1.00 61.50 101 LYS A O 1
#

Solvent-accessible surface area (backbone atoms only — not comparable to full-atom values): 5560 Å² total; per-residue (Å²): 114,67,70,59,53,25,53,52,50,42,49,50,52,52,53,53,43,52,53,51,51,52,52,28,61,75,67,40,53,30,58,72,61,41,46,68,65,37,50,55,50,24,52,51,44,25,53,53,51,50,51,50,52,53,49,32,43,75,71,62,75,47,72,56,55,102,76,57,70,50,58,68,77,83,44,86,70,48,33,48,53,52,61,55,48,42,42,42,51,32,45,50,52,50,39,63,63,41,70,80,109

Radius of gyration: 15.29 Å; Cα contacts (8 Å, |Δi|>4): 86; chains: 1; bounding box: 35×26×39 Å

Foldseek 3Di:
DLQVVQVVLLVVLVVLLVVLVVLCVVVVQACNVCVVVNVVQLVVQLVVVVVVLVVCVVVVVFDCPPRQHADDDDDSRDHPSVSSVSSSVRSVVSSVVRVVD

Secondary structure (DSSP, 8-state):
-HHHHHHHHHHHHHHHHHHHHHHHHHHT-STTT-HHHHHHHHHHHHHHHHHHHHHHHHTTS----SS--S-BSS-TT-BHHHHHHHHHHHHHHHHHHHHT-

Organism: NCBI:txid995034

pLDDT: mean 84.85, std 16.05, range [46.75, 98.31]

Mean predicted aligned error: 6.61 Å

Sequence (101 aa):
MPELLDVVYLAGILVAFAGMIIIDWHWKVALFRDPGHTVIVVVAVFAILLLFDITGLLLGVFSAGSRVMGVFLFSRDMPLEEIFLLTFFGYFTLVMLRIHK